Protein AF-A0A4Y2APB9-F1 (afdb_monomer)

Structure (mmCIF, N/CA/C/O backbone):
data_AF-A0A4Y2APB9-F1
#
_entry.id   AF-A0A4Y2APB9-F1
#
loop_
_atom_site.group_PDB
_atom_site.id
_atom_site.type_symbol
_atom_site.label_atom_id
_atom_site.label_alt_id
_atom_site.label_comp_id
_atom_site.label_asym_id
_atom_site.label_entity_id
_atom_site.label_seq_id
_atom_site.pdbx_PDB_ins_code
_atom_site.Cartn_x
_atom_site.Cartn_y
_atom_site.Cartn_z
_atom_site.occupancy
_atom_site.B_iso_or_equiv
_atom_site.auth_seq_id
_atom_site.auth_comp_id
_atom_site.auth_asym_id
_atom_site.auth_atom_id
_atom_site.pdbx_PDB_model_num
ATOM 1 N N . SER A 1 1 ? 24.902 5.040 5.502 1.00 76.75 1 SER A N 1
ATOM 2 C CA . SER A 1 1 ? 24.860 3.996 4.457 1.00 76.75 1 SER A CA 1
ATOM 3 C C . SER A 1 1 ? 24.876 2.634 5.134 1.00 76.75 1 SER A C 1
ATOM 5 O O . SER A 1 1 ? 25.598 2.470 6.109 1.00 76.75 1 SER A O 1
ATOM 7 N N . ASN A 1 2 ? 24.037 1.688 4.697 1.00 86.50 2 ASN A N 1
ATOM 8 C CA . ASN A 1 2 ? 24.040 0.321 5.234 1.00 86.50 2 ASN A CA 1
ATOM 9 C C . ASN A 1 2 ? 25.047 -0.526 4.428 1.00 86.50 2 ASN A C 1
ATOM 11 O O . ASN A 1 2 ? 24.920 -0.553 3.205 1.00 86.50 2 ASN A O 1
ATOM 15 N N . PRO A 1 3 ? 26.024 -1.206 5.057 1.00 92.69 3 PRO A N 1
ATOM 16 C CA . PRO A 1 3 ? 27.042 -1.987 4.346 1.00 92.69 3 PRO A CA 1
ATOM 17 C C . PRO A 1 3 ? 26.487 -3.194 3.570 1.00 92.69 3 PRO A C 1
ATOM 19 O O . PRO A 1 3 ? 27.175 -3.722 2.706 1.00 92.69 3 PRO A O 1
ATOM 22 N N . LEU A 1 4 ? 25.254 -3.629 3.853 1.00 93.38 4 LEU A N 1
ATOM 23 C CA . LEU A 1 4 ? 24.573 -4.712 3.134 1.00 93.38 4 LEU A CA 1
ATOM 24 C C . LEU A 1 4 ? 23.756 -4.222 1.927 1.00 93.38 4 LEU A C 1
ATOM 26 O O . LEU A 1 4 ? 23.165 -5.036 1.218 1.00 93.38 4 LEU A O 1
ATOM 30 N N . TYR A 1 5 ? 23.678 -2.908 1.699 1.00 93.38 5 TYR A N 1
ATOM 31 C CA . TYR A 1 5 ? 22.961 -2.353 0.554 1.00 93.38 5 TYR A CA 1
ATOM 32 C C . TYR A 1 5 ? 23.719 -2.630 -0.749 1.00 93.38 5 TYR A C 1
ATOM 34 O O . TYR A 1 5 ? 24.899 -2.307 -0.868 1.00 93.38 5 TYR A O 1
ATOM 42 N N . ASN A 1 6 ? 23.017 -3.185 -1.737 1.00 94.94 6 ASN A N 1
ATOM 43 C CA . ASN A 1 6 ? 23.530 -3.411 -3.083 1.00 94.94 6 ASN A CA 1
ATOM 44 C C . ASN A 1 6 ? 22.528 -2.842 -4.101 1.00 94.94 6 ASN A C 1
ATOM 46 O O . ASN A 1 6 ? 21.409 -3.349 -4.208 1.00 94.94 6 ASN A O 1
ATOM 50 N N . ALA A 1 7 ? 22.951 -1.811 -4.839 1.00 92.69 7 ALA A N 1
ATOM 51 C CA . ALA A 1 7 ? 22.124 -1.104 -5.816 1.00 92.69 7 ALA A CA 1
ATOM 52 C C . ALA A 1 7 ? 21.730 -1.968 -7.030 1.00 92.69 7 ALA A C 1
ATOM 54 O O . ALA A 1 7 ? 20.686 -1.725 -7.625 1.00 92.69 7 ALA A O 1
ATOM 55 N N . ASP A 1 8 ? 22.495 -3.019 -7.341 1.00 94.69 8 ASP A N 1
ATOM 56 C CA . ASP A 1 8 ? 22.174 -3.969 -8.417 1.00 94.69 8 ASP A CA 1
ATOM 57 C C . ASP A 1 8 ? 21.030 -4.920 -8.024 1.00 94.69 8 ASP A C 1
ATOM 59 O O . ASP A 1 8 ? 20.435 -5.582 -8.870 1.00 94.69 8 ASP A O 1
ATOM 63 N N . ARG A 1 9 ? 20.731 -5.025 -6.720 1.00 94.00 9 ARG A N 1
ATOM 64 C CA . ARG A 1 9 ? 19.690 -5.912 -6.171 1.00 94.00 9 ARG A CA 1
ATOM 65 C C . ARG A 1 9 ? 18.491 -5.169 -5.595 1.00 94.00 9 ARG A C 1
ATOM 67 O O . ARG A 1 9 ? 17.451 -5.786 -5.384 1.00 94.00 9 ARG A O 1
ATOM 74 N N . CYS A 1 10 ? 18.652 -3.896 -5.253 1.00 94.31 10 CYS A N 1
ATOM 75 C CA . CYS A 1 10 ? 17.634 -3.101 -4.585 1.00 94.31 10 CYS A CA 1
ATOM 76 C C . CYS A 1 10 ? 17.765 -1.636 -4.997 1.00 94.31 10 CYS A C 1
ATOM 78 O O . CYS A 1 10 ? 18.811 -1.024 -4.793 1.00 94.31 10 CYS A O 1
ATOM 80 N N . CYS A 1 11 ? 16.679 -1.068 -5.517 1.00 93.81 11 CYS A N 1
ATOM 81 C CA . CYS A 1 11 ? 16.545 0.361 -5.752 1.00 93.81 11 CYS A CA 1
ATOM 82 C C . CYS A 1 11 ? 15.615 0.944 -4.682 1.00 93.81 11 CYS A C 1
ATOM 84 O O . CYS A 1 11 ? 14.418 0.657 -4.668 1.00 93.81 11 CYS A O 1
ATOM 86 N N . GLY A 1 12 ? 16.171 1.727 -3.756 1.00 93.44 12 GLY A N 1
ATOM 87 C CA . GLY A 1 12 ? 15.385 2.449 -2.758 1.00 93.44 12 GLY A CA 1
ATOM 88 C C . GLY A 1 12 ? 14.909 3.796 -3.299 1.00 93.44 12 GLY A C 1
ATOM 89 O O . GLY A 1 12 ? 15.723 4.588 -3.765 1.00 93.44 12 GLY A O 1
ATOM 90 N N . PHE A 1 13 ? 13.612 4.075 -3.195 1.00 95.12 13 PHE A N 1
ATOM 91 C CA . PHE A 1 13 ? 13.007 5.354 -3.572 1.00 95.12 13 PHE A CA 1
ATOM 92 C C . PHE A 1 13 ? 11.830 5.674 -2.639 1.00 95.12 13 PHE A C 1
ATOM 94 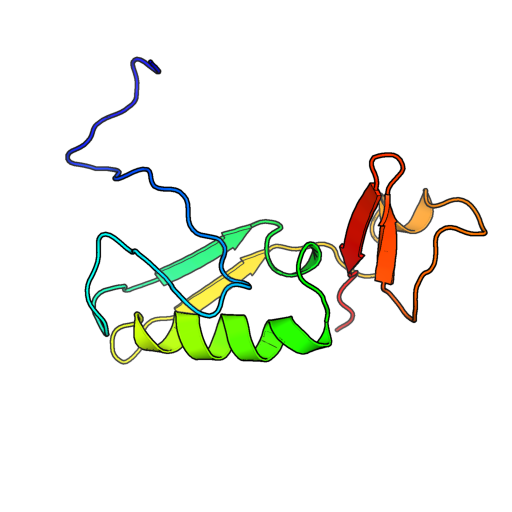O O . PHE A 1 13 ? 11.372 4.817 -1.880 1.00 95.12 13 PHE A O 1
ATOM 101 N N . VAL A 1 14 ? 11.360 6.921 -2.670 1.00 94.94 14 VAL A N 1
ATOM 102 C CA . VAL A 1 14 ? 10.210 7.380 -1.880 1.00 94.94 14 VAL A CA 1
ATOM 103 C C . VAL A 1 14 ? 9.029 7.576 -2.818 1.00 94.94 14 VAL A C 1
ATOM 105 O O . VAL A 1 14 ? 9.155 8.254 -3.831 1.00 94.94 14 VAL A O 1
ATOM 108 N N . CYS A 1 15 ? 7.879 7.005 -2.471 1.00 94.81 15 CYS A N 1
ATOM 109 C CA . CYS A 1 15 ? 6.639 7.187 -3.211 1.00 94.81 15 CYS A CA 1
ATOM 110 C C . CYS A 1 15 ? 5.468 7.273 -2.231 1.00 94.81 15 CYS A C 1
ATOM 112 O O . CYS A 1 15 ? 5.250 6.361 -1.431 1.00 94.81 15 CYS A O 1
ATOM 114 N N . ASP A 1 16 ? 4.718 8.374 -2.294 1.00 93.62 16 ASP A N 1
ATOM 115 C CA . ASP A 1 16 ? 3.414 8.470 -1.646 1.00 93.62 16 ASP A CA 1
ATOM 116 C C . ASP A 1 16 ? 2.364 7.825 -2.554 1.00 93.62 16 ASP A C 1
ATOM 118 O O . ASP A 1 16 ? 1.855 8.436 -3.494 1.00 93.62 16 ASP A O 1
ATOM 122 N N . VAL A 1 17 ? 2.018 6.578 -2.246 1.00 93.88 17 VAL A N 1
ATOM 123 C CA . VAL A 1 17 ? 1.022 5.800 -2.996 1.00 93.88 17 VAL A CA 1
ATOM 124 C C . VAL A 1 17 ? -0.406 6.362 -2.887 1.00 93.88 17 VAL A C 1
ATOM 126 O O . VAL A 1 17 ? -1.304 5.894 -3.581 1.00 93.88 17 VAL A O 1
ATOM 129 N N . SER A 1 18 ? -0.647 7.366 -2.037 1.00 90.50 18 SER A N 1
ATOM 130 C CA . SER A 1 18 ? -1.929 8.079 -1.949 1.00 90.50 18 SER A CA 1
ATOM 131 C C . SER A 1 18 ? -1.982 9.367 -2.788 1.00 90.50 18 SER A C 1
ATOM 133 O O . SER A 1 18 ? -3.047 9.991 -2.880 1.00 90.50 18 SER A O 1
ATOM 135 N N . SER A 1 19 ? -0.852 9.752 -3.394 1.00 91.94 19 SER A N 1
ATOM 136 C CA . SER A 1 19 ? -0.713 10.899 -4.296 1.00 91.94 19 SER A CA 1
ATOM 137 C C . SER A 1 19 ? -1.247 10.595 -5.699 1.00 91.94 19 SER A C 1
ATOM 139 O O . SER A 1 19 ? -1.256 9.450 -6.155 1.00 91.94 19 SER A O 1
ATOM 141 N N . ASP A 1 20 ? -1.638 11.644 -6.420 1.00 88.38 20 ASP A N 1
ATOM 142 C CA . ASP A 1 20 ? -2.047 11.563 -7.824 1.00 88.38 20 ASP A CA 1
ATOM 143 C C . ASP A 1 20 ? -0.867 11.542 -8.802 1.00 88.38 20 ASP A C 1
ATOM 145 O O . ASP A 1 20 ? -1.026 11.134 -9.954 1.00 88.38 20 ASP A O 1
ATOM 149 N N . VAL A 1 21 ? 0.330 11.925 -8.363 1.00 88.88 21 VAL A N 1
ATOM 150 C CA . VAL A 1 21 ? 1.536 11.943 -9.203 1.00 88.88 21 VAL A CA 1
ATOM 151 C C . VAL A 1 21 ? 2.574 11.016 -8.589 1.00 88.88 21 VAL A C 1
ATOM 153 O O . VAL A 1 21 ? 2.939 11.190 -7.426 1.00 88.88 21 VAL A O 1
ATOM 156 N N . TRP A 1 22 ? 2.998 10.005 -9.352 1.00 93.50 22 TRP A N 1
ATOM 157 C CA . TRP A 1 22 ? 3.981 9.010 -8.926 1.00 93.50 22 TRP A CA 1
ATOM 158 C C . TRP A 1 22 ? 5.219 9.111 -9.809 1.00 93.50 22 TRP A C 1
ATOM 160 O O . TRP A 1 22 ? 5.126 8.982 -11.027 1.00 93.50 22 TRP A O 1
ATOM 170 N N . GLU A 1 23 ? 6.371 9.301 -9.180 1.00 92.31 23 GLU A N 1
ATOM 171 C CA . GLU A 1 23 ? 7.676 9.170 -9.820 1.00 92.31 23 GLU A CA 1
ATOM 172 C C . GLU A 1 23 ? 8.286 7.855 -9.337 1.00 92.31 23 GLU A C 1
ATOM 174 O O . GLU A 1 23 ? 8.712 7.735 -8.188 1.00 92.31 23 GLU A O 1
ATOM 179 N N . VAL A 1 24 ? 8.243 6.835 -10.195 1.00 95.94 24 VAL A N 1
ATOM 180 C CA . VAL A 1 24 ? 8.713 5.482 -9.879 1.00 95.94 24 VAL A CA 1
ATOM 181 C C . VAL A 1 24 ? 9.833 5.071 -10.837 1.00 95.94 24 VAL A C 1
ATOM 183 O O . VAL A 1 24 ? 9.779 5.418 -12.015 1.00 95.94 24 VAL A O 1
ATOM 186 N N . PRO A 1 25 ? 10.852 4.327 -10.371 1.00 96.06 25 PRO A N 1
ATOM 187 C CA . PRO A 1 25 ? 11.995 3.928 -11.194 1.00 96.06 25 PRO A CA 1
ATOM 188 C C . PRO A 1 25 ? 11.723 2.653 -12.016 1.00 96.06 25 PRO A C 1
ATOM 190 O O . PRO A 1 25 ? 12.649 1.899 -12.310 1.00 96.06 25 PRO A O 1
ATOM 193 N N . PHE A 1 26 ? 10.459 2.362 -12.328 1.00 95.62 26 PHE A N 1
ATOM 194 C CA . PHE A 1 26 ? 10.037 1.160 -13.044 1.00 95.62 26 PHE A CA 1
ATOM 195 C C . PHE A 1 26 ? 8.845 1.441 -13.959 1.00 95.62 26 PHE A C 1
ATOM 197 O O . PHE A 1 26 ? 8.045 2.343 -13.712 1.00 95.62 26 PHE A O 1
ATOM 204 N N . GLU A 1 27 ? 8.725 0.629 -15.004 1.00 97.06 27 GLU A N 1
ATOM 205 C CA . GLU A 1 27 ? 7.699 0.762 -16.038 1.00 97.06 27 GLU A CA 1
ATOM 206 C C . GLU A 1 27 ? 6.382 0.083 -15.638 1.00 97.06 27 GLU A C 1
ATOM 208 O O . GLU A 1 27 ? 6.349 -0.810 -14.782 1.00 97.06 27 GLU A O 1
ATOM 213 N N . GLU A 1 28 ? 5.284 0.459 -16.293 1.00 97.38 28 GLU A N 1
ATOM 214 C CA . GLU A 1 28 ? 4.038 -0.309 -16.216 1.00 97.38 28 GLU A CA 1
ATOM 215 C C . GLU A 1 28 ? 4.250 -1.755 -16.704 1.00 97.38 28 GLU A C 1
ATOM 217 O O . GLU A 1 28 ? 5.092 -2.025 -17.560 1.00 97.38 28 GLU A O 1
ATOM 222 N N . ASN A 1 29 ? 3.470 -2.701 -16.176 1.00 98.19 29 ASN A N 1
ATOM 223 C CA . ASN A 1 29 ? 3.572 -4.130 -16.497 1.00 98.19 29 ASN A CA 1
ATOM 224 C C . ASN A 1 29 ? 4.976 -4.752 -16.325 1.00 98.19 29 ASN A C 1
ATOM 226 O O . ASN A 1 29 ? 5.343 -5.663 -17.069 1.00 98.19 29 ASN A O 1
ATOM 230 N N . SER A 1 30 ? 5.778 -4.283 -15.365 1.00 98.31 30 SER A N 1
ATOM 231 C CA . SER A 1 30 ? 7.166 -4.738 -15.178 1.00 98.31 30 SER A CA 1
ATOM 232 C C . SER A 1 30 ? 7.407 -5.535 -13.892 1.00 98.31 30 SER A C 1
ATOM 234 O O . SER A 1 30 ? 8.430 -6.216 -13.784 1.00 98.31 30 SER A O 1
ATOM 236 N N . LEU A 1 31 ? 6.471 -5.509 -12.941 1.00 98.38 31 LEU A N 1
ATOM 237 C CA . LEU A 1 31 ? 6.620 -6.130 -11.626 1.00 98.38 31 LEU A CA 1
ATOM 238 C C . LEU A 1 31 ? 5.907 -7.485 -11.562 1.00 98.38 31 LEU A C 1
ATOM 240 O O . LEU A 1 31 ? 4.753 -7.608 -11.965 1.00 98.38 31 LEU A O 1
ATOM 244 N N . ASP A 1 32 ? 6.581 -8.502 -11.026 1.00 98.56 32 ASP A N 1
ATOM 245 C CA . ASP A 1 32 ? 5.968 -9.814 -10.764 1.00 98.56 32 ASP A CA 1
ATOM 246 C C . ASP A 1 32 ? 5.129 -9.792 -9.476 1.00 98.56 32 ASP A C 1
ATOM 248 O O . ASP A 1 32 ? 4.028 -10.336 -9.429 1.00 98.56 32 ASP A O 1
ATOM 252 N N . PHE A 1 33 ? 5.631 -9.109 -8.442 1.00 98.44 33 PHE A N 1
ATOM 253 C CA . PHE A 1 33 ? 4.973 -8.979 -7.146 1.00 98.44 33 PHE A CA 1
ATOM 254 C C . PHE A 1 33 ? 5.062 -7.548 -6.625 1.00 98.44 33 PHE A C 1
ATOM 256 O O . PHE A 1 33 ? 6.101 -6.896 -6.739 1.00 98.44 33 PHE A O 1
ATOM 263 N N . ILE A 1 34 ? 3.999 -7.096 -5.966 1.00 98.31 34 ILE A N 1
ATOM 264 C CA . ILE A 1 34 ? 3.994 -5.882 -5.146 1.00 98.31 34 ILE A CA 1
ATOM 265 C C . ILE A 1 34 ? 3.626 -6.291 -3.723 1.00 98.31 34 ILE A C 1
ATOM 267 O O . ILE A 1 34 ? 2.570 -6.876 -3.496 1.00 98.31 34 ILE A O 1
ATOM 271 N N . ILE A 1 35 ? 4.491 -5.982 -2.757 1.00 98.25 35 ILE A N 1
ATOM 272 C CA . ILE A 1 35 ? 4.280 -6.337 -1.350 1.00 98.25 35 ILE A CA 1
ATOM 273 C C . ILE A 1 35 ? 4.033 -5.064 -0.539 1.00 98.25 35 ILE A C 1
ATOM 275 O O . ILE A 1 35 ? 4.911 -4.211 -0.423 1.00 98.25 35 ILE A O 1
ATOM 279 N N . LEU A 1 36 ? 2.848 -4.953 0.056 1.00 97.75 36 LEU A N 1
ATOM 280 C CA . LEU A 1 36 ? 2.435 -3.838 0.905 1.00 97.75 36 LEU A CA 1
ATOM 281 C C . LEU A 1 36 ? 2.507 -4.252 2.378 1.00 97.75 36 LEU A C 1
ATOM 283 O O . LEU A 1 36 ? 1.714 -5.069 2.840 1.00 97.75 36 LEU A O 1
ATOM 287 N N . ILE A 1 37 ? 3.457 -3.697 3.132 1.00 96.88 37 ILE A N 1
ATOM 288 C CA . ILE A 1 37 ? 3.660 -4.028 4.552 1.00 96.88 37 ILE A CA 1
ATOM 289 C C . ILE A 1 37 ? 3.301 -2.812 5.406 1.00 96.88 37 ILE A C 1
ATOM 291 O O . ILE A 1 37 ? 4.051 -1.840 5.423 1.00 96.88 37 ILE A O 1
ATOM 295 N N . PHE A 1 38 ? 2.174 -2.877 6.121 1.00 94.12 38 PHE A N 1
ATOM 296 C CA . PHE A 1 38 ? 1.621 -1.771 6.920 1.00 94.12 38 PHE A CA 1
ATOM 297 C C . PHE A 1 38 ? 1.443 -0.465 6.125 1.00 94.12 38 PHE A C 1
ATOM 299 O O . PHE A 1 38 ? 1.710 0.625 6.633 1.00 94.12 38 PHE A O 1
ATOM 306 N N . VAL A 1 39 ? 1.033 -0.586 4.859 1.00 95.56 39 VAL A N 1
ATOM 307 C CA . VAL A 1 39 ? 0.866 0.552 3.943 1.00 95.56 39 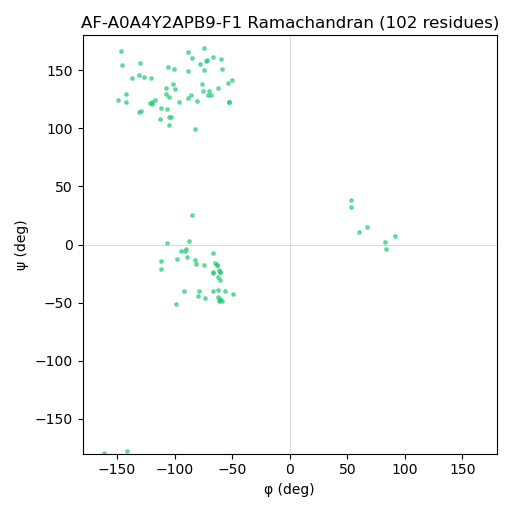VAL A CA 1
ATOM 308 C C . VAL A 1 39 ? -0.593 0.975 3.866 1.00 95.56 39 VAL A C 1
ATOM 310 O O . VAL A 1 39 ? -0.893 2.153 4.037 1.00 95.56 39 VAL A O 1
ATOM 313 N N . LEU A 1 40 ? -1.509 0.036 3.614 1.00 95.56 40 LEU A N 1
ATOM 314 C CA . LEU A 1 40 ? -2.903 0.373 3.342 1.00 95.56 40 LEU A CA 1
ATOM 315 C C . LEU A 1 40 ? -3.570 0.971 4.577 1.00 95.56 40 LEU A C 1
ATOM 317 O O . LEU A 1 40 ? -4.266 1.971 4.447 1.00 95.56 40 LEU A O 1
ATOM 321 N N . SER A 1 41 ? -3.293 0.449 5.774 1.00 94.12 41 SER A N 1
ATOM 322 C CA . SER A 1 41 ? -3.861 0.992 7.013 1.00 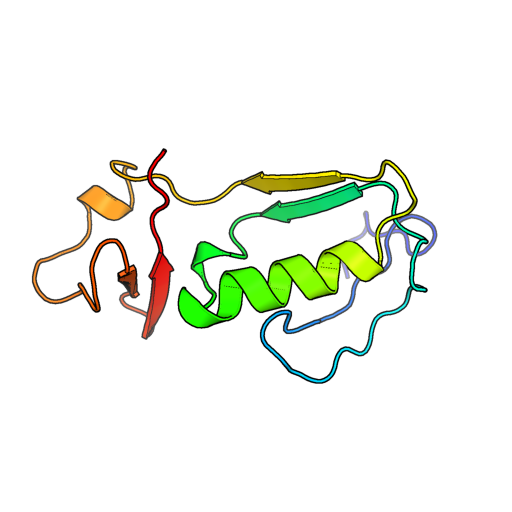94.12 41 SER A CA 1
ATOM 323 C C . SER A 1 41 ? -3.487 2.445 7.302 1.00 94.12 41 SER A C 1
ATOM 325 O O . SER A 1 41 ? -4.218 3.120 8.026 1.00 94.12 41 SER A O 1
ATOM 327 N N . ALA A 1 42 ? -2.376 2.940 6.751 1.00 93.31 42 ALA A N 1
ATOM 328 C CA . ALA A 1 42 ? -1.950 4.330 6.892 1.00 93.31 42 ALA A CA 1
ATOM 329 C C . ALA A 1 42 ? -2.656 5.276 5.901 1.00 93.31 42 ALA A C 1
ATOM 331 O O . ALA A 1 42 ? -2.605 6.498 6.062 1.00 93.31 42 ALA A O 1
ATOM 332 N N . ILE A 1 43 ? -3.325 4.731 4.883 1.00 93.19 43 ILE A N 1
ATOM 333 C CA . ILE A 1 43 ? -4.064 5.484 3.869 1.00 93.19 43 ILE A CA 1
ATOM 334 C C . ILE A 1 43 ? -5.502 5.699 4.360 1.00 93.19 43 ILE A C 1
ATOM 336 O O . ILE A 1 43 ? -6.066 4.899 5.102 1.00 93.19 43 ILE A O 1
ATOM 340 N N . HIS A 1 44 ? -6.127 6.805 3.957 1.00 91.12 44 HIS A N 1
ATOM 341 C CA . HIS A 1 44 ? -7.554 6.991 4.213 1.00 91.12 44 HIS A CA 1
ATOM 342 C C . HIS A 1 44 ? -8.371 5.898 3.490 1.00 91.12 44 HIS A C 1
ATOM 344 O O . HIS A 1 44 ? -8.119 5.701 2.300 1.00 91.12 44 HIS A O 1
ATOM 350 N N . PRO A 1 45 ? -9.366 5.243 4.126 1.00 92.00 45 PRO A N 1
ATOM 351 C CA . PRO A 1 45 ? -10.121 4.140 3.515 1.00 92.00 45 PRO A CA 1
ATOM 352 C C . PRO A 1 45 ? -10.651 4.439 2.105 1.00 92.00 45 PRO A C 1
ATOM 354 O O . PRO A 1 45 ? -10.464 3.646 1.187 1.00 92.00 45 PRO A O 1
ATOM 357 N N . GLU A 1 46 ? -11.189 5.642 1.885 1.00 91.88 46 GLU A N 1
ATOM 358 C CA . GLU A 1 46 ? -11.703 6.085 0.574 1.00 91.88 46 GLU A CA 1
ATOM 359 C C . GLU A 1 46 ? -10.641 6.139 -0.541 1.00 91.88 46 GLU A C 1
ATOM 361 O O . GLU A 1 46 ? -10.976 6.092 -1.722 1.00 91.88 46 GLU A O 1
ATOM 366 N N . LYS A 1 47 ? -9.354 6.237 -0.189 1.00 93.12 47 LYS A N 1
ATOM 367 C CA . LYS A 1 47 ? -8.237 6.275 -1.143 1.00 93.12 47 LYS A CA 1
ATOM 368 C C . LYS A 1 47 ? -7.563 4.916 -1.343 1.00 93.12 47 LYS A C 1
ATOM 370 O O . LYS A 1 47 ? -6.784 4.777 -2.284 1.00 93.12 47 LYS A O 1
ATOM 375 N N . MET A 1 48 ? -7.845 3.915 -0.504 1.00 95.12 48 MET A N 1
ATOM 376 C CA . MET A 1 48 ? -7.168 2.612 -0.571 1.00 95.12 48 MET A CA 1
ATOM 377 C C . MET A 1 48 ? -7.407 1.916 -1.911 1.00 95.12 48 MET A C 1
ATOM 379 O O . MET A 1 48 ? -6.452 1.501 -2.564 1.00 95.12 48 MET A O 1
ATOM 383 N N . GLN A 1 49 ? -8.664 1.851 -2.366 1.00 94.94 49 GLN A N 1
ATOM 384 C CA . GLN A 1 49 ? -8.998 1.204 -3.637 1.00 94.94 49 GLN A CA 1
ATOM 385 C C . GLN A 1 49 ? -8.322 1.897 -4.825 1.00 94.94 49 GLN A C 1
ATOM 387 O O . GLN A 1 49 ? -7.835 1.238 -5.740 1.00 94.94 49 GLN A O 1
ATOM 392 N N . TYR A 1 50 ? -8.255 3.230 -4.803 1.00 94.88 50 TYR A N 1
ATOM 393 C CA . TYR A 1 50 ? -7.556 3.997 -5.829 1.00 94.88 50 TYR A CA 1
ATOM 394 C C . TYR A 1 50 ? -6.056 3.679 -5.861 1.00 94.88 50 TYR A C 1
ATOM 396 O O . TYR A 1 50 ? -5.511 3.433 -6.938 1.00 94.88 50 TYR A O 1
ATOM 404 N N . ALA A 1 51 ? -5.406 3.621 -4.694 1.00 95.75 51 ALA A N 1
ATOM 405 C CA . ALA A 1 51 ? -3.997 3.252 -4.586 1.00 95.75 51 ALA A CA 1
ATOM 406 C C . ALA A 1 51 ? -3.744 1.835 -5.129 1.00 95.75 51 ALA A C 1
ATOM 408 O O . ALA A 1 51 ? -2.851 1.647 -5.954 1.00 95.75 51 ALA A O 1
ATOM 409 N N . VAL A 1 52 ? -4.574 0.856 -4.749 1.00 96.62 52 VAL A N 1
ATOM 410 C CA . VAL A 1 52 ? -4.479 -0.528 -5.247 1.00 96.62 52 VAL A CA 1
ATOM 411 C C . VAL A 1 52 ? -4.662 -0.585 -6.767 1.00 96.62 52 VAL A C 1
ATOM 413 O O . VAL A 1 52 ? -3.819 -1.157 -7.453 1.00 96.62 52 VAL A O 1
ATOM 416 N N . ASN A 1 53 ? -5.686 0.076 -7.317 1.00 95.88 53 ASN A N 1
ATOM 417 C CA . ASN A 1 53 ? -5.935 0.117 -8.765 1.00 95.88 53 ASN A CA 1
ATOM 418 C C . ASN A 1 53 ? -4.782 0.753 -9.558 1.00 95.88 53 ASN A C 1
ATOM 420 O O . ASN A 1 53 ? -4.565 0.432 -10.727 1.00 95.88 53 ASN A O 1
ATOM 424 N N . ARG A 1 54 ? -4.054 1.700 -8.959 1.00 95.81 54 ARG A N 1
ATOM 425 C CA . ARG A 1 54 ? -2.843 2.252 -9.571 1.00 95.81 54 ARG A CA 1
ATOM 426 C C . ARG A 1 54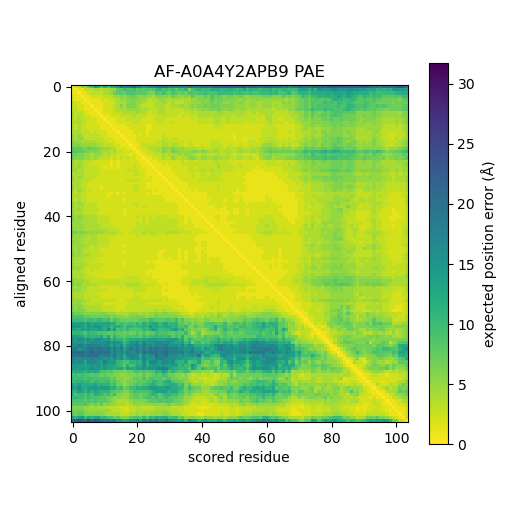 ? -1.683 1.271 -9.507 1.00 95.81 54 ARG A C 1
ATOM 428 O O . ARG A 1 54 ? -1.038 1.062 -10.528 1.00 95.81 54 ARG A O 1
ATOM 435 N N . LEU A 1 55 ? -1.449 0.638 -8.355 1.00 96.94 55 LEU A N 1
ATOM 436 C CA . LEU A 1 55 ? -0.398 -0.373 -8.194 1.00 96.94 55 LEU A CA 1
ATOM 437 C C . LEU A 1 55 ? -0.553 -1.514 -9.205 1.00 96.94 55 LEU A C 1
ATOM 439 O O . LEU A 1 55 ? 0.437 -1.933 -9.799 1.00 96.94 55 LEU A O 1
ATOM 443 N N . THR A 1 56 ? -1.784 -1.961 -9.474 1.00 97.00 56 THR A N 1
ATOM 444 C CA . THR A 1 56 ? -2.038 -3.042 -10.439 1.00 97.00 56 THR A 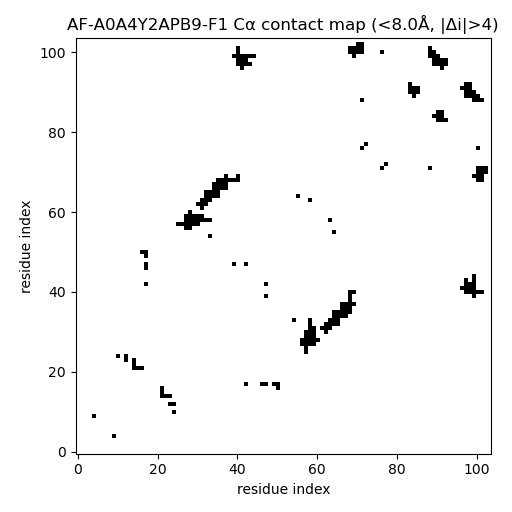CA 1
ATOM 445 C C . THR A 1 56 ? -1.571 -2.726 -11.859 1.00 97.00 56 THR A C 1
ATOM 447 O O . THR A 1 56 ? -1.281 -3.655 -12.600 1.00 97.00 56 THR A O 1
ATOM 450 N N . LYS A 1 57 ? -1.439 -1.449 -12.250 1.00 96.88 57 LYS A N 1
ATOM 451 C CA . LYS A 1 57 ? -0.916 -1.072 -13.581 1.00 96.88 57 LYS A CA 1
ATOM 452 C C . LYS A 1 57 ? 0.555 -1.438 -13.771 1.00 96.88 57 LYS A C 1
ATOM 454 O O . LYS A 1 57 ? 1.020 -1.608 -14.894 1.00 96.88 57 LYS A O 1
ATOM 459 N N . TYR A 1 58 ? 1.296 -1.555 -12.674 1.00 97.81 58 TYR A N 1
ATOM 460 C CA . TYR A 1 58 ? 2.714 -1.892 -12.700 1.00 97.81 58 TYR A CA 1
ATOM 461 C C . TYR A 1 58 ? 2.967 -3.401 -12.650 1.00 97.81 58 TYR A C 1
ATOM 463 O O . TYR A 1 58 ? 4.090 -3.830 -12.911 1.00 97.81 58 TYR A O 1
ATOM 471 N N . LEU A 1 59 ? 1.941 -4.212 -12.372 1.00 98.62 59 LEU A N 1
ATOM 472 C CA . LEU A 1 59 ? 2.046 -5.668 -12.399 1.00 98.62 59 LEU A CA 1
ATOM 473 C C . LEU A 1 59 ? 2.048 -6.199 -13.830 1.00 98.62 59 LEU A C 1
ATOM 475 O O . LEU A 1 59 ? 1.244 -5.785 -14.661 1.00 98.62 59 LEU A O 1
ATOM 479 N N . LYS A 1 60 ? 2.911 -7.177 -14.098 1.00 98.62 60 LYS A N 1
ATOM 480 C CA . LYS A 1 60 ? 2.816 -8.025 -15.292 1.00 98.62 60 LYS A CA 1
ATOM 481 C C . LYS A 1 60 ? 1.475 -8.776 -15.319 1.00 98.62 60 LYS A C 1
ATOM 483 O O . LYS A 1 60 ? 0.879 -9.008 -14.264 1.00 98.62 60 LYS A O 1
ATOM 488 N N . PRO A 1 61 ? 1.028 -9.266 -16.490 1.00 97.88 61 PRO A N 1
ATOM 489 C CA . PRO A 1 61 ? -0.057 -10.241 -16.554 1.00 97.88 61 PRO A CA 1
ATOM 490 C C . PRO A 1 61 ? 0.230 -11.453 -15.654 1.00 97.88 61 PRO A C 1
ATOM 492 O O . PRO A 1 61 ? 1.255 -12.113 -15.810 1.00 97.88 61 PRO A O 1
ATOM 495 N N . GLY A 1 62 ? -0.674 -11.734 -14.713 1.00 97.56 62 GLY A N 1
ATOM 496 C CA . GLY A 1 62 ? -0.510 -12.801 -13.718 1.00 97.56 62 GLY A CA 1
ATOM 497 C C . GLY A 1 62 ? 0.331 -12.429 -12.491 1.00 97.56 62 GLY A C 1
ATOM 498 O O . GLY A 1 62 ? 0.542 -13.287 -11.642 1.00 97.56 62 GLY A O 1
ATOM 499 N N . GLY A 1 63 ? 0.803 -11.184 -12.385 1.00 98.25 63 GLY A N 1
ATOM 500 C CA . GLY A 1 63 ? 1.451 -10.676 -11.178 1.00 98.25 63 GLY A CA 1
ATOM 501 C C . GLY A 1 63 ? 0.462 -10.459 -10.031 1.00 98.25 63 GLY A C 1
ATOM 502 O O . GLY A 1 63 ? -0.741 -10.296 -10.246 1.00 98.25 63 GLY A O 1
ATOM 503 N N . GLU A 1 64 ? 0.978 -10.431 -8.804 1.00 98.31 64 GLU A N 1
ATOM 504 C CA . GLU A 1 64 ? 0.153 -10.417 -7.592 1.00 98.31 64 GLU A CA 1
ATOM 505 C C . GLU A 1 64 ? 0.502 -9.257 -6.651 1.00 98.31 64 GLU A C 1
ATOM 507 O O . GLU A 1 64 ? 1.666 -8.880 -6.476 1.00 98.31 64 GLU A O 1
ATOM 512 N N . ILE A 1 65 ? -0.528 -8.709 -5.998 1.00 98.12 65 ILE A N 1
ATOM 513 C CA . ILE A 1 65 ? -0.362 -7.837 -4.832 1.00 98.12 65 ILE A CA 1
ATOM 514 C C . ILE A 1 65 ? -0.535 -8.690 -3.582 1.00 98.12 65 ILE A C 1
ATOM 516 O O . ILE A 1 65 ? -1.586 -9.287 -3.360 1.00 98.12 65 ILE A O 1
ATOM 520 N N . LEU A 1 66 ? 0.487 -8.685 -2.737 1.00 97.81 66 LEU A N 1
ATOM 521 C CA . LEU A 1 66 ? 0.454 -9.272 -1.407 1.00 97.81 66 LEU A CA 1
ATOM 522 C C . LEU A 1 66 ? 0.412 -8.133 -0.397 1.00 97.81 66 LEU A C 1
ATOM 524 O O . LEU A 1 66 ? 1.182 -7.178 -0.503 1.00 97.81 66 LEU A O 1
ATOM 528 N N . PHE A 1 67 ? -0.449 -8.224 0.610 1.00 96.31 67 PHE A N 1
ATOM 529 C CA . PHE A 1 67 ? -0.457 -7.241 1.684 1.00 96.31 67 PHE A CA 1
ATOM 530 C C . PHE A 1 67 ? -0.447 -7.913 3.050 1.00 96.31 67 PHE A C 1
ATOM 532 O O . PHE A 1 67 ? -1.007 -8.986 3.259 1.00 96.31 67 PHE A O 1
ATOM 539 N N . ARG A 1 68 ? 0.230 -7.256 3.985 1.00 95.25 68 ARG A N 1
ATOM 540 C CA . ARG A 1 68 ? 0.243 -7.595 5.401 1.00 95.25 68 ARG A CA 1
ATOM 541 C C . ARG A 1 68 ? -0.035 -6.315 6.161 1.00 95.25 68 ARG A C 1
ATOM 543 O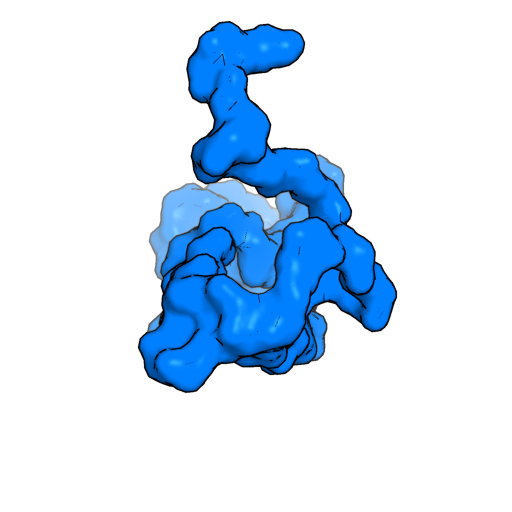 O . ARG A 1 68 ? 0.797 -5.406 6.160 1.00 95.25 68 ARG A O 1
ATOM 550 N N . ASP A 1 69 ? -1.175 -6.269 6.830 1.00 94.62 69 ASP A N 1
ATOM 551 C CA . ASP A 1 69 ? -1.605 -5.089 7.569 1.00 94.62 69 ASP A CA 1
ATOM 552 C C . ASP A 1 69 ? -2.284 -5.450 8.899 1.00 94.62 69 ASP A C 1
ATOM 554 O O . ASP A 1 69 ? -2.309 -6.620 9.288 1.00 94.62 69 ASP A O 1
ATOM 558 N N . TYR A 1 70 ? -2.761 -4.439 9.626 1.00 92.25 70 TYR A N 1
ATOM 559 C CA . TYR A 1 70 ? -3.445 -4.616 10.906 1.00 92.25 70 TYR A CA 1
ATOM 560 C C . TYR A 1 70 ? -4.823 -5.248 10.721 1.00 92.25 70 TYR A C 1
ATOM 562 O O . TYR A 1 70 ? -5.618 -4.811 9.890 1.00 92.25 70 TYR A O 1
ATOM 570 N N . GLY A 1 71 ? -5.108 -6.267 11.524 1.00 90.00 71 GLY A N 1
ATOM 571 C CA . GLY A 1 71 ? -6.396 -6.947 11.535 1.00 90.00 71 GLY A CA 1
ATOM 572 C C . GLY A 1 71 ? -7.254 -6.461 12.693 1.00 90.00 71 GLY A C 1
ATOM 573 O O . GLY A 1 71 ? -6.745 -6.090 13.752 1.00 90.00 71 GLY A O 1
ATOM 574 N N . LYS A 1 72 ? -8.568 -6.513 12.511 1.00 85.94 72 LYS A N 1
ATOM 575 C CA . LYS A 1 72 ? -9.527 -6.353 13.597 1.00 85.94 72 LYS A CA 1
ATOM 576 C C . LYS A 1 72 ? -9.204 -7.345 14.718 1.00 85.94 72 LYS A C 1
ATOM 578 O O . LYS A 1 72 ? -8.886 -8.507 14.469 1.00 85.94 72 LYS A O 1
ATOM 583 N N . TYR A 1 73 ? -9.304 -6.873 15.951 1.00 82.75 73 TYR A N 1
ATOM 584 C CA . TYR A 1 73 ? -8.943 -7.548 17.195 1.00 82.75 73 TYR A CA 1
ATOM 585 C C . TYR A 1 73 ? -7.452 -7.807 17.395 1.00 82.75 73 TYR A C 1
ATOM 587 O O . TYR A 1 73 ? -7.080 -8.576 18.287 1.00 82.75 73 TYR A O 1
ATOM 595 N N . ASP A 1 74 ? -6.578 -7.162 16.622 1.00 84.06 74 ASP A N 1
ATOM 596 C CA . ASP A 1 74 ? -5.164 -7.230 16.940 1.00 84.06 74 ASP A CA 1
ATOM 597 C C . ASP A 1 74 ? -4.841 -6.523 18.274 1.00 84.06 74 ASP A C 1
ATOM 599 O O . ASP A 1 74 ? -5.582 -5.692 18.813 1.00 84.06 74 ASP A O 1
ATOM 603 N N . MET A 1 75 ? -3.681 -6.865 18.836 1.00 77.88 75 MET A N 1
ATOM 604 C CA . MET A 1 75 ? -3.227 -6.306 20.112 1.00 77.88 75 MET A CA 1
ATOM 605 C C . MET A 1 75 ? -2.994 -4.789 20.070 1.00 77.88 75 MET A C 1
ATOM 607 O O . MET A 1 75 ? -2.882 -4.169 21.129 1.00 77.88 75 MET A O 1
ATOM 611 N N . VAL A 1 76 ? -2.859 -4.196 18.883 1.00 76.62 76 VAL A N 1
ATOM 612 C CA . VAL A 1 76 ? -2.705 -2.754 18.690 1.00 76.62 76 VAL A CA 1
ATOM 613 C C . VAL A 1 76 ? -4.071 -2.070 18.788 1.00 76.62 76 VAL A C 1
ATOM 615 O O . VAL A 1 76 ? -4.168 -1.085 19.518 1.00 76.62 76 VAL A O 1
ATOM 618 N N . GLU A 1 77 ? -5.123 -2.613 18.165 1.00 80.38 77 GLU A N 1
ATOM 619 C CA . GLU A 1 77 ? -6.507 -2.121 18.245 1.00 80.38 77 GLU A CA 1
ATOM 620 C C . GLU A 1 77 ? -6.994 -2.116 19.697 1.00 80.38 77 GLU A C 1
ATOM 622 O O . GLU A 1 77 ? -7.451 -1.093 20.206 1.00 80.38 77 GLU A O 1
ATOM 627 N N . LEU A 1 78 ? -6.792 -3.228 20.414 1.00 79.38 78 LEU A N 1
ATOM 628 C CA . LEU A 1 78 ? -7.255 -3.401 21.798 1.00 79.38 78 LEU A CA 1
ATOM 629 C C . LEU A 1 78 ? -6.614 -2.426 22.799 1.00 79.38 78 LEU A C 1
ATOM 631 O O . LEU A 1 78 ? -7.116 -2.250 23.910 1.00 79.38 78 LEU A O 1
ATOM 635 N N . ARG A 1 79 ? -5.492 -1.796 22.436 1.00 80.75 79 ARG A N 1
ATOM 636 C CA . ARG A 1 79 ? -4.787 -0.820 23.281 1.00 80.75 79 ARG A CA 1
ATOM 637 C C . ARG A 1 79 ? -5.241 0.620 23.044 1.00 80.75 79 ARG A C 1
ATOM 639 O O . ARG A 1 79 ? -4.789 1.511 23.772 1.00 80.75 79 ARG A O 1
ATOM 646 N N . PHE A 1 80 ? -6.106 0.880 22.063 1.00 75.31 80 PHE A N 1
ATOM 647 C CA . PHE A 1 80 ? -6.614 2.228 21.833 1.00 75.31 80 PHE A CA 1
ATOM 648 C C . PHE A 1 80 ? -7.525 2.683 22.973 1.00 75.31 80 PHE A C 1
ATOM 650 O O . PHE A 1 80 ? -8.478 2.016 23.367 1.00 75.31 80 PHE A O 1
ATOM 657 N N . LYS A 1 81 ? -7.229 3.874 23.503 1.00 72.31 81 LYS A N 1
ATOM 658 C CA . LYS A 1 81 ? -8.083 4.526 24.498 1.00 72.31 81 LYS A CA 1
ATOM 659 C C . LYS A 1 81 ? -9.347 5.088 23.827 1.00 72.31 81 LYS A C 1
ATOM 661 O O . LYS A 1 81 ? -9.270 5.521 22.671 1.00 72.31 81 LYS A O 1
ATOM 666 N N . PRO A 1 82 ? -10.479 5.164 24.552 1.00 68.81 82 PRO A N 1
ATOM 667 C CA . PRO A 1 82 ? -11.670 5.868 24.083 1.00 68.81 82 PRO A CA 1
ATOM 668 C C . PRO A 1 82 ? -11.338 7.291 23.599 1.00 68.81 82 PRO A C 1
ATOM 670 O O . PRO A 1 82 ? -10.489 7.964 24.184 1.00 68.81 82 PRO A O 1
ATOM 673 N N . GLY A 1 83 ? -11.989 7.745 22.522 1.00 72.06 83 GLY A N 1
ATOM 674 C CA . GLY A 1 83 ? -11.776 9.080 21.935 1.00 72.06 83 GLY A CA 1
ATOM 675 C C . GLY A 1 83 ? -10.719 9.162 20.824 1.00 72.06 83 GLY A C 1
ATOM 676 O O . GLY A 1 83 ? -10.386 10.256 20.381 1.00 72.06 83 GLY A O 1
ATOM 677 N N . ARG A 1 84 ? -10.184 8.025 20.361 1.00 73.06 84 ARG A N 1
ATOM 678 C CA . ARG A 1 84 ? -9.237 7.945 19.228 1.00 73.06 84 ARG A CA 1
ATOM 679 C C . ARG A 1 84 ? -9.841 7.367 17.942 1.00 73.06 84 ARG A C 1
ATOM 681 O O . ARG A 1 84 ? -9.129 7.23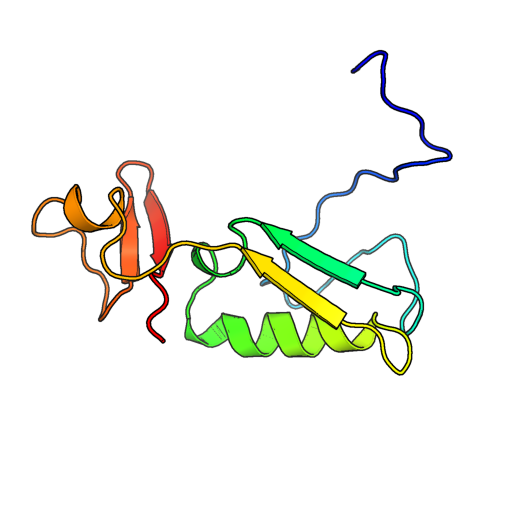1 16.953 1.00 73.06 84 ARG A O 1
ATOM 688 N N . CYS A 1 85 ? -11.125 7.024 17.964 1.00 79.12 85 CYS A N 1
ATOM 689 C CA . CYS A 1 85 ? -11.868 6.507 16.818 1.00 79.12 85 CYS A CA 1
ATOM 690 C C . CYS A 1 85 ? -12.301 7.672 15.914 1.00 79.12 85 CYS A C 1
ATOM 692 O O . CYS A 1 85 ? -12.947 8.604 16.391 1.00 79.12 85 CYS A O 1
ATOM 694 N N . LEU A 1 86 ? -11.911 7.631 14.641 1.00 76.06 86 LEU A N 1
ATOM 695 C CA . LEU A 1 86 ? -12.320 8.586 13.607 1.00 76.06 86 LEU A CA 1
ATOM 696 C C . LEU A 1 86 ? -13.578 8.100 12.874 1.00 76.06 86 LEU A C 1
ATOM 698 O O . LEU A 1 86 ? -14.452 8.898 12.555 1.00 76.06 86 LEU A O 1
ATOM 702 N N . SER A 1 87 ? -13.653 6.798 12.596 1.00 78.12 87 SER A N 1
ATOM 703 C CA . SER A 1 87 ? -14.814 6.090 12.040 1.00 78.12 87 SER A CA 1
ATOM 704 C C . SER A 1 87 ? -14.664 4.586 12.303 1.00 78.12 87 SER A C 1
ATOM 706 O O . SER A 1 87 ? -13.700 4.168 12.944 1.00 78.12 87 SER A O 1
ATOM 708 N N . GLU A 1 88 ? -15.617 3.765 11.858 1.00 78.44 88 GLU A N 1
ATOM 709 C CA . GLU A 1 88 ? -15.567 2.313 12.056 1.00 78.44 88 GLU A CA 1
ATOM 710 C C . GLU A 1 88 ? -14.230 1.725 11.571 1.00 78.44 88 GLU A C 1
ATOM 712 O O . GLU A 1 88 ? -13.819 1.927 10.430 1.00 78.44 88 GLU A O 1
ATOM 717 N N . HIS A 1 89 ? -13.527 1.044 12.480 1.00 80.06 89 HIS A N 1
ATOM 718 C CA . HIS A 1 89 ? -12.199 0.466 12.259 1.00 80.06 89 HIS A CA 1
ATOM 719 C C . HIS A 1 89 ? -11.082 1.454 11.880 1.00 80.06 89 HIS A C 1
ATOM 721 O O . HIS A 1 89 ? -9.979 1.028 11.547 1.00 80.06 89 HIS A O 1
ATOM 727 N N . PHE A 1 90 ? -11.309 2.766 11.991 1.00 84.50 90 PHE A N 1
ATOM 728 C CA . PHE A 1 90 ? -10.342 3.799 11.633 1.00 84.50 90 PHE A CA 1
ATOM 729 C C . PHE A 1 90 ? -10.012 4.703 12.818 1.00 84.50 90 PHE A C 1
ATOM 731 O O . PHE A 1 90 ? -10.878 5.373 13.380 1.00 84.50 90 PHE A O 1
ATOM 738 N N . TYR A 1 91 ? -8.734 4.770 13.176 1.00 86.06 91 TYR A N 1
ATOM 739 C CA . TYR A 1 91 ? -8.271 5.410 14.401 1.00 86.06 91 TYR A CA 1
ATOM 740 C C . TYR A 1 91 ? -7.135 6.394 14.136 1.00 86.06 91 TYR A C 1
ATOM 742 O O . TYR A 1 91 ? -6.387 6.273 13.166 1.00 86.06 91 TYR A O 1
ATOM 750 N N . VAL A 1 92 ? -6.971 7.356 15.044 1.00 85.38 92 VAL A N 1
ATOM 751 C CA . VAL A 1 92 ? -5.812 8.256 15.091 1.00 85.38 92 VAL A CA 1
ATOM 752 C C . VAL A 1 92 ? -4.875 7.856 16.227 1.00 85.38 92 VAL A C 1
ATOM 754 O O . VAL A 1 92 ? -5.276 7.739 17.386 1.00 85.38 92 VAL A O 1
ATOM 757 N N . ARG A 1 93 ? -3.601 7.659 15.905 1.00 82.44 93 ARG A N 1
ATOM 758 C CA . ARG A 1 93 ? -2.530 7.342 16.852 1.00 82.44 93 ARG A CA 1
ATOM 759 C C . ARG A 1 93 ? -2.127 8.573 17.668 1.00 82.44 93 ARG A C 1
ATOM 761 O O . ARG A 1 93 ? -2.543 9.704 17.410 1.00 82.44 93 ARG A O 1
ATOM 768 N N . GLY A 1 94 ? -1.326 8.344 18.710 1.00 78.38 94 GLY A N 1
ATOM 769 C CA . GLY A 1 94 ? -0.837 9.407 19.597 1.00 78.38 94 GLY A CA 1
ATOM 770 C C . GLY A 1 94 ? 0.037 10.448 18.890 1.00 78.38 94 GLY A C 1
ATOM 771 O O . GLY A 1 94 ? 0.037 11.603 19.301 1.00 78.38 94 GLY A O 1
ATOM 772 N N . ASP A 1 95 ? 0.713 10.046 17.815 1.00 82.25 95 ASP A N 1
ATOM 773 C CA . ASP A 1 95 ? 1.570 10.874 16.959 1.00 82.25 95 ASP A CA 1
ATOM 774 C C . ASP A 1 95 ? 0.807 11.582 15.819 1.00 82.25 95 ASP A C 1
ATOM 776 O O . ASP A 1 95 ? 1.416 12.256 14.994 1.00 82.25 95 ASP A O 1
ATOM 780 N N . GLY A 1 96 ? -0.523 11.440 15.759 1.00 80.50 96 GLY A N 1
ATOM 781 C CA . GLY A 1 96 ? -1.365 12.042 14.722 1.00 80.50 96 GLY A CA 1
ATOM 782 C C . GLY A 1 96 ? -1.459 11.237 13.423 1.00 80.50 96 GLY A C 1
ATOM 783 O O . GLY A 1 96 ? -2.241 11.605 12.545 1.00 80.50 96 GLY A O 1
ATOM 784 N N . THR A 1 97 ? -0.730 10.123 13.298 1.00 85.44 97 THR A N 1
ATOM 785 C CA . THR A 1 97 ? -0.883 9.204 12.161 1.00 85.44 97 THR A CA 1
ATOM 786 C C . THR A 1 97 ? -2.191 8.419 12.269 1.00 85.44 97 THR A C 1
ATOM 788 O O . THR A 1 97 ? -2.783 8.306 13.345 1.00 85.44 97 THR A O 1
ATOM 791 N N . ARG A 1 98 ? -2.695 7.903 11.147 1.00 88.50 98 ARG A N 1
ATOM 792 C CA . ARG A 1 98 ? -3.960 7.157 11.101 1.00 88.50 98 ARG A CA 1
ATOM 793 C C . ARG A 1 98 ? -3.686 5.667 10.935 1.00 88.50 98 ARG A C 1
ATOM 795 O O . ARG A 1 98 ? -2.639 5.285 10.422 1.00 88.50 98 ARG A O 1
ATOM 802 N N . VAL A 1 99 ? -4.608 4.841 11.411 1.00 90.44 99 VAL A N 1
ATOM 803 C CA . VAL A 1 99 ? -4.558 3.390 11.239 1.00 90.44 99 VAL A CA 1
ATOM 804 C C . VAL A 1 99 ? -5.960 2.853 10.998 1.00 90.44 99 VAL A C 1
ATOM 806 O O . VAL A 1 99 ? -6.885 3.165 11.747 1.00 90.44 99 VAL A O 1
ATOM 809 N N . TYR A 1 100 ? -6.105 2.060 9.946 1.00 91.69 100 TYR A N 1
ATOM 810 C CA . TYR A 1 100 ? -7.285 1.252 9.672 1.00 91.69 100 TYR A CA 1
ATOM 811 C C . TYR A 1 100 ? -7.039 -0.212 10.064 1.00 91.69 100 TYR A C 1
ATOM 813 O O . TYR A 1 100 ? -5.961 -0.741 9.792 1.00 91.69 100 TYR A O 1
ATOM 821 N N . PHE A 1 101 ? -8.026 -0.855 10.686 1.00 90.69 101 PHE A N 1
ATOM 822 C CA . PHE A 1 101 ? -7.995 -2.271 11.055 1.00 90.69 101 PHE A CA 1
ATOM 823 C C . PHE A 1 101 ? -8.908 -3.070 10.124 1.00 90.69 101 PHE A C 1
ATOM 825 O O . PHE A 1 101 ? -10.117 -2.867 10.095 1.00 90.69 101 PHE A O 1
ATOM 832 N N . PHE A 1 102 ? -8.334 -3.984 9.348 1.00 89.69 102 PHE A N 1
ATOM 833 C CA . PHE A 1 102 ? -9.081 -4.766 8.366 1.00 89.69 102 PHE A CA 1
ATOM 834 C C . PHE A 1 102 ? -9.920 -5.855 9.044 1.00 89.69 102 PHE A C 1
ATOM 836 O O . PHE A 1 102 ? -9.412 -6.599 9.883 1.00 89.69 102 PHE A O 1
ATOM 843 N N . SER A 1 103 ? -11.194 -5.972 8.670 1.00 85.44 103 SER A N 1
ATOM 844 C CA . SER A 1 103 ? -11.995 -7.170 8.939 1.00 85.44 103 SER A CA 1
ATOM 845 C C . SER A 1 103 ? -11.831 -8.189 7.807 1.00 85.44 103 SER A C 1
ATOM 847 O O . SER A 1 103 ? -11.324 -7.837 6.742 1.00 85.44 103 SER A O 1
ATOM 849 N N . GLU A 1 104 ? -12.254 -9.433 8.050 1.00 67.38 104 GLU A N 1
ATOM 850 C CA . GLU A 1 104 ? -12.467 -10.426 6.981 1.00 67.38 104 GLU A CA 1
ATOM 851 C C . GLU A 1 104 ? -13.458 -9.914 5.925 1.00 67.38 104 GLU A C 1
ATOM 853 O O . GLU A 1 104 ? -14.388 -9.159 6.312 1.00 67.38 104 GLU A O 1
#

Foldseek 3Di:
DDPPDDCVVDDDDDFDLLDPDGDDPADFQADQEAEAEQRLFQDDVVSSVVSVVVVNRRHHVNHDYHYDHAAPPDPVVVPDDPPQDPDVQWGADPVRTIGGHDYD

Solvent-accessible surface area (backbone atoms only — not comparable to full-atom values): 6630 Å² total; per-residue (Å²): 136,65,92,84,69,49,73,94,81,48,84,90,82,79,75,63,66,87,53,95,71,81,81,68,101,70,58,70,47,65,32,63,66,46,79,40,72,63,47,65,28,57,43,59,74,91,48,39,64,57,32,50,61,55,55,56,53,28,30,25,94,90,36,47,81,48,77,48,65,54,45,61,86,32,81,69,63,75,66,60,61,91,90,32,71,77,50,93,56,27,32,49,48,96,87,70,49,51,41,36,38,44,71,136

Organism: Araneus ventricosus (NCBI:txid182803)

Nearest PDB structures (foldseek):
  7f1e-assembly2_B  TM=9.309E-01  e=5.385E-10  Homo sapiens
  8owx-assembly1_A  TM=9.287E-01  e=1.663E-09  Homo sapiens
  7f1e-assembly1_A  TM=9.328E-01  e=3.449E-09  Homo sapiens
  8owx-assembly2_B  TM=9.286E-01  e=3.685E-09  Homo sapiens
  7ezg-assembly1_A  TM=9.237E-01  e=4.208E-09  Homo sapiens

InterPro domains:
  IPR013216 Methyltransferase type 11 [PF08241] (18-67)
  IPR0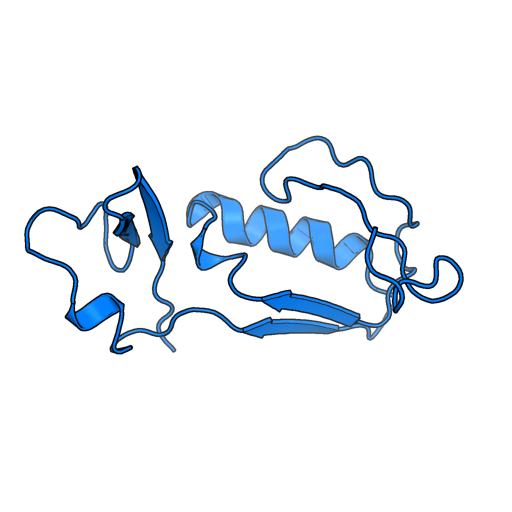26113 tRNA N(3)-methylcytidine methyltransferase METTL2/6/8-like [PTHR22809] (2-104)
  IPR029063 S-adenosyl-L-methionine-dependent methyltransferase superfamily [G3DSA:3.40.50.150] (8-104)
  IPR029063 S-adenosyl-L-methionine-dependent methyltransferase superfamily 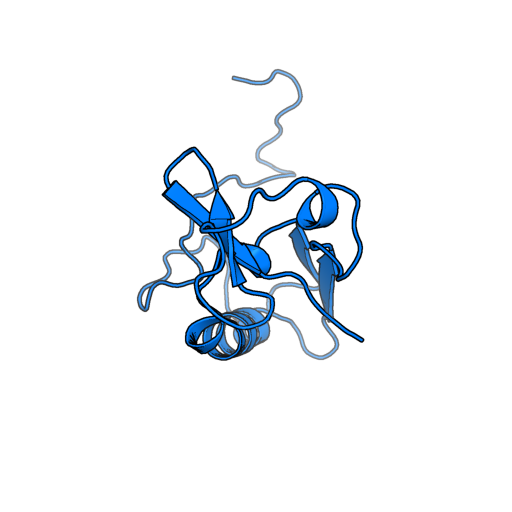[SSF53335] (3-103)

Radius of gyration: 16.19 Å; Cα contacts (8 Å, |Δi|>4): 126; chains: 1; bounding box: 43×25×41 Å

Sequence (104 aa):
SNPLYNADRCCGFVCDVSSDVWEVPFEENSLDFIILIFVLSAIHPEKMQYAVNRLTKYLKPGGEILFRDYGKYDMVELRFKPGRCLSEHFYVRGDGTRVYFFSE

Secondary structure (DSSP, 8-state):
--TT--TTT-------TTSS----SS-TT-EEEEEEES-GGGS-HHHHHHHHHHHGGGEEEEEEEEEE-PBTT-TTGGGPPTT-EEETTEEE-TTS-EEE-B--

pLDDT: mean 90.37, std 7.84, range [67.38, 98.62]

Mean predicted aligned error: 5.05 Å